Protein AF-A0A7G2LWN8-F1 (afdb_monomer_lite)

pLDDT: mean 82.54, std 10.28, range [55.88, 94.06]

Foldseek 3Di:
DDDPDDDDDDDPDPDDDDDDDPDDDPPDQDDFAKDKDKDFDDDPNDTPDIDIDMDTDD

Radius of gyration: 13.95 Å; chains: 1; bounding box: 35×21×33 Å

Structure (mmCIF, N/CA/C/O backbone):
data_AF-A0A7G2LWN8-F1
#
_entry.id   AF-A0A7G2LWN8-F1
#
loop_
_atom_site.group_PDB
_atom_site.id
_atom_site.type_symbol
_atom_site.label_atom_id
_atom_site.label_alt_id
_atom_site.label_comp_id
_atom_site.label_asym_id
_atom_site.label_entity_id
_atom_site.label_seq_id
_atom_site.pdbx_PDB_ins_code
_atom_site.Cartn_x
_atom_site.Cartn_y
_atom_site.Cartn_z
_atom_site.occupancy
_atom_site.B_iso_or_equiv
_atom_site.auth_seq_id
_atom_site.auth_comp_id
_atom_site.auth_asym_id
_atom_site.auth_atom_id
_atom_site.pdbx_PDB_model_num
ATOM 1 N N . ASN A 1 1 ? 4.230 -10.123 -10.319 1.00 55.88 1 ASN A N 1
ATOM 2 C CA . ASN A 1 1 ? 3.276 -9.230 -9.623 1.00 55.88 1 ASN A CA 1
ATOM 3 C C . ASN A 1 1 ? 3.198 -9.635 -8.166 1.00 55.88 1 ASN A C 1
ATOM 5 O O . ASN A 1 1 ? 2.584 -10.647 -7.866 1.00 55.88 1 ASN A O 1
ATOM 9 N N . GLY A 1 2 ? 3.904 -8.926 -7.289 1.00 78.06 2 GLY A N 1
ATOM 10 C CA . GLY A 1 2 ? 3.997 -9.265 -5.868 1.00 78.06 2 GLY A CA 1
ATOM 11 C C . GLY A 1 2 ? 3.811 -8.031 -4.992 1.00 78.06 2 GLY A C 1
ATOM 12 O O . GLY A 1 2 ? 3.984 -6.905 -5.457 1.00 78.06 2 GLY A O 1
ATOM 13 N N . VAL A 1 3 ? 3.444 -8.246 -3.730 1.00 80.19 3 VAL A N 1
ATOM 14 C CA . VAL 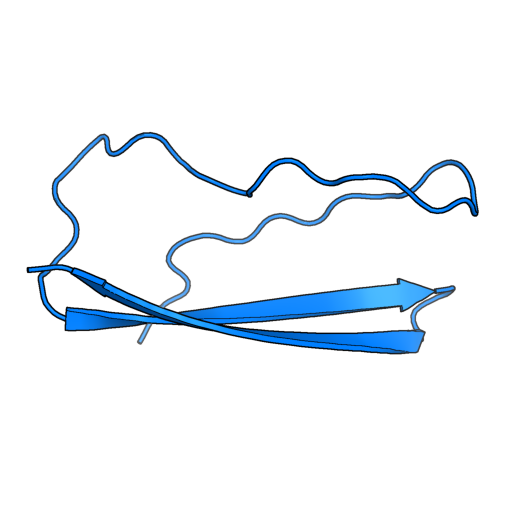A 1 3 ? 3.306 -7.175 -2.738 1.00 80.19 3 VAL A CA 1
ATOM 15 C C . VAL A 1 3 ? 4.697 -6.703 -2.319 1.00 80.19 3 VAL A C 1
ATOM 17 O O . VAL A 1 3 ? 5.471 -7.475 -1.761 1.00 80.19 3 VAL A O 1
ATOM 20 N N . VAL A 1 4 ? 5.012 -5.433 -2.582 1.00 81.75 4 VAL A N 1
ATOM 21 C CA . VAL A 1 4 ? 6.317 -4.835 -2.244 1.00 81.75 4 VAL A CA 1
ATOM 22 C C . VAL A 1 4 ? 6.373 -4.443 -0.764 1.00 81.75 4 VAL A C 1
ATOM 24 O O . VAL A 1 4 ? 7.370 -4.691 -0.089 1.00 81.75 4 VAL A O 1
ATOM 27 N N . ILE A 1 5 ? 5.294 -3.848 -0.243 1.00 84.75 5 ILE A N 1
ATOM 28 C CA . ILE A 1 5 ? 5.124 -3.456 1.163 1.00 84.75 5 ILE A CA 1
ATOM 29 C C . ILE A 1 5 ? 3.647 -3.646 1.536 1.00 84.75 5 ILE A C 1
ATOM 31 O O . ILE A 1 5 ? 2.765 -3.239 0.782 1.00 84.75 5 ILE A O 1
ATOM 35 N N . LYS A 1 6 ? 3.379 -4.212 2.718 1.00 86.94 6 LYS A N 1
ATOM 36 C CA . LYS A 1 6 ? 2.063 -4.209 3.375 1.00 86.94 6 LYS A CA 1
ATOM 37 C C . LYS A 1 6 ? 2.243 -3.857 4.848 1.00 86.94 6 LYS A C 1
ATOM 39 O O . LYS A 1 6 ? 3.181 -4.341 5.481 1.00 86.94 6 LYS A O 1
ATOM 44 N N . LYS A 1 7 ? 1.360 -3.018 5.387 1.00 85.31 7 LYS A N 1
ATOM 45 C CA . LYS A 1 7 ? 1.308 -2.707 6.815 1.00 85.31 7 LYS A CA 1
ATOM 46 C C . LYS A 1 7 ? -0.126 -2.411 7.225 1.00 85.31 7 LYS A C 1
ATOM 48 O O . LYS A 1 7 ? -0.744 -1.525 6.645 1.00 85.31 7 LYS A O 1
ATOM 53 N N . ASP A 1 8 ? -0.574 -3.092 8.270 1.00 87.19 8 ASP A N 1
ATOM 54 C CA . ASP A 1 8 ? -1.849 -2.825 8.923 1.00 87.19 8 ASP A CA 1
ATOM 55 C C . ASP A 1 8 ? -1.586 -1.958 10.167 1.00 87.19 8 ASP A C 1
ATOM 57 O O . ASP A 1 8 ? -0.607 -2.170 10.892 1.00 87.19 8 ASP A O 1
ATOM 61 N N . VAL A 1 9 ? -2.414 -0.935 10.388 1.00 83.75 9 VAL A N 1
ATOM 62 C CA . VAL A 1 9 ? -2.315 -0.037 11.549 1.00 83.75 9 VAL A CA 1
ATOM 63 C C . VAL A 1 9 ? -3.672 0.008 12.234 1.00 83.75 9 VAL A C 1
ATOM 65 O O . VAL A 1 9 ? -4.664 0.390 11.618 1.00 83.75 9 VAL A O 1
ATOM 68 N N . ILE A 1 10 ? -3.713 -0.390 13.505 1.00 86.81 10 ILE A N 1
ATOM 69 C CA . ILE A 1 10 ? -4.932 -0.371 14.316 1.00 86.81 10 ILE A CA 1
ATOM 70 C C . ILE A 1 10 ? -5.096 1.025 14.922 1.00 86.81 10 ILE A C 1
ATOM 72 O O . ILE A 1 10 ? -4.141 1.613 15.426 1.00 86.81 10 ILE A O 1
ATOM 76 N N . MET A 1 11 ? -6.312 1.568 14.841 1.00 80.44 11 MET A N 1
ATOM 77 C CA . MET A 1 11 ? -6.672 2.838 15.468 1.00 80.44 11 MET A CA 1
ATOM 78 C C . MET A 1 11 ? -7.322 2.569 16.825 1.00 80.44 11 MET A C 1
ATOM 80 O O . MET A 1 11 ? -8.511 2.265 16.887 1.00 80.44 11 MET A O 1
ATOM 84 N N . ASP A 1 12 ? -6.566 2.732 17.910 1.00 79.62 12 ASP A N 1
ATOM 85 C CA . ASP A 1 12 ? -7.070 2.465 19.269 1.00 79.62 12 ASP A CA 1
ATOM 86 C C . ASP A 1 12 ? -8.168 3.446 19.715 1.00 79.62 12 ASP A C 1
ATOM 88 O O . ASP A 1 12 ? -8.964 3.151 20.604 1.00 79.62 12 ASP A O 1
ATOM 92 N N . LYS A 1 13 ? -8.227 4.631 19.095 1.00 81.06 13 LYS A N 1
ATOM 93 C CA . LYS A 1 13 ? -9.265 5.642 19.332 1.00 81.06 13 LYS A CA 1
ATOM 94 C C . LYS A 1 13 ? -9.995 5.976 18.031 1.00 81.06 13 LYS A C 1
ATOM 96 O O . LYS A 1 13 ? -9.323 6.197 17.018 1.00 81.06 13 LYS A O 1
ATOM 101 N N . PRO A 1 14 ? -11.334 6.115 18.048 1.00 74.19 14 PRO A N 1
ATOM 102 C CA . PRO A 1 14 ? -12.138 6.410 16.864 1.00 74.19 14 PRO A CA 1
ATOM 103 C C . PRO A 1 14 ? -12.093 7.904 16.498 1.00 74.19 14 PRO A C 1
ATOM 105 O O . PRO A 1 14 ? -13.113 8.585 16.468 1.00 74.19 14 PRO A O 1
ATOM 108 N N . GLN A 1 15 ? -10.902 8.423 16.214 1.00 80.56 15 GLN A N 1
ATOM 109 C CA . GLN A 1 15 ? -10.666 9.819 15.838 1.00 80.56 15 GLN A CA 1
ATOM 110 C C . GLN A 1 15 ? -9.829 9.898 14.563 1.00 80.56 15 GLN A C 1
ATOM 112 O O . GLN A 1 15 ? -9.098 8.961 14.251 1.00 80.56 15 GLN A O 1
ATOM 117 N N . ALA A 1 16 ? -9.892 11.016 13.841 1.00 71.88 16 ALA A N 1
ATOM 118 C CA . ALA A 1 16 ? -9.000 11.245 12.709 1.00 71.88 16 ALA A CA 1
ATOM 119 C C . ALA A 1 16 ? -7.537 11.280 13.189 1.00 71.88 16 ALA A C 1
ATOM 121 O O . ALA A 1 16 ? -7.211 11.970 14.154 1.00 71.88 16 ALA A O 1
ATOM 122 N N . GLN A 1 17 ? -6.659 10.529 12.525 1.00 72.50 17 GLN A N 1
ATOM 123 C CA . GLN A 1 17 ? -5.225 10.513 12.810 1.00 72.50 17 GLN A CA 1
ATOM 124 C C . GLN A 1 17 ? -4.444 10.674 11.511 1.00 72.50 17 GLN A C 1
ATOM 126 O O . GLN A 1 17 ? -4.808 10.107 10.480 1.00 72.50 17 GLN A O 1
ATOM 131 N N . SER A 1 18 ? -3.363 11.450 11.559 1.00 66.88 18 SER A N 1
ATOM 132 C CA . SER A 1 18 ? -2.421 11.519 10.452 1.00 66.88 18 SER A CA 1
ATOM 133 C C . SER A 1 18 ? -1.527 10.282 10.478 1.00 66.88 18 SER A C 1
ATOM 135 O O . SER A 1 18 ? -0.846 9.992 11.461 1.00 66.88 18 SER A O 1
ATOM 137 N N . PHE A 1 19 ? -1.508 9.542 9.375 1.00 66.44 19 PHE A N 1
ATOM 138 C CA . PHE A 1 19 ? -0.561 8.450 9.200 1.00 66.44 19 PHE A CA 1
ATOM 139 C C . PHE A 1 19 ? 0.676 8.986 8.487 1.00 66.44 19 PHE A C 1
ATOM 141 O O . PHE A 1 19 ? 0.581 9.561 7.401 1.00 66.44 19 PHE A O 1
ATOM 148 N N . ARG A 1 20 ? 1.860 8.781 9.076 1.00 60.25 20 ARG A N 1
ATOM 149 C CA . ARG A 1 20 ? 3.100 8.904 8.302 1.00 60.25 20 ARG A CA 1
ATOM 150 C C . ARG A 1 20 ? 3.128 7.786 7.269 1.00 60.25 20 ARG A C 1
ATOM 152 O O . ARG A 1 20 ? 2.760 6.653 7.577 1.00 60.25 20 ARG A O 1
ATOM 159 N N . ALA A 1 21 ? 3.571 8.125 6.061 1.00 63.00 21 ALA A N 1
ATOM 160 C CA . ALA A 1 21 ? 3.711 7.194 4.951 1.00 63.00 21 ALA A CA 1
ATOM 161 C C . ALA A 1 21 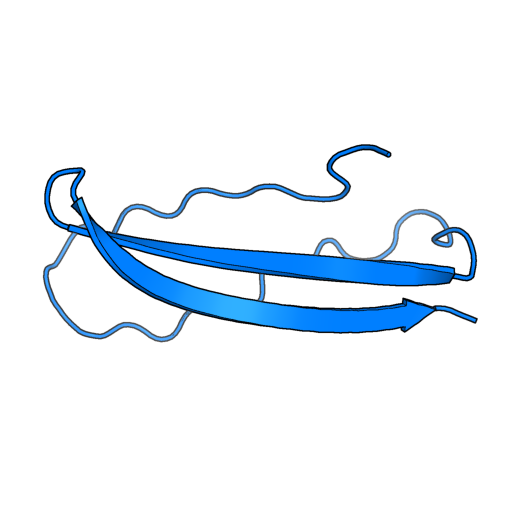? 4.321 5.853 5.399 1.00 63.00 21 ALA A C 1
ATOM 163 O O . ALA A 1 21 ? 5.301 5.822 6.150 1.00 63.00 21 ALA A O 1
ATOM 164 N N . ILE A 1 22 ? 3.762 4.743 4.909 1.00 69.56 22 ILE A N 1
ATOM 165 C CA . ILE A 1 22 ? 4.383 3.427 5.055 1.00 69.56 22 ILE A CA 1
ATOM 166 C C . ILE A 1 22 ? 5.526 3.332 4.041 1.00 69.56 22 ILE A C 1
ATOM 168 O O . ILE A 1 22 ? 5.355 2.969 2.886 1.00 69.56 22 ILE A O 1
ATOM 172 N N . GLY A 1 23 ? 6.710 3.765 4.459 1.00 64.12 23 GLY A N 1
ATOM 173 C CA . GLY A 1 23 ? 7.910 3.748 3.632 1.00 64.12 23 GLY A CA 1
ATOM 174 C C . GLY A 1 23 ? 8.977 2.898 4.292 1.00 64.12 23 GLY A C 1
ATOM 175 O O . GLY A 1 23 ? 9.343 3.142 5.441 1.00 64.12 23 GLY A O 1
ATOM 176 N N . LYS A 1 24 ? 9.506 1.910 3.571 1.00 64.12 24 LYS A N 1
ATOM 177 C CA . LYS A 1 24 ? 10.778 1.296 3.951 1.00 64.12 24 LYS A CA 1
ATOM 178 C C . LYS A 1 24 ? 11.882 2.113 3.289 1.00 64.12 24 LYS A C 1
ATOM 180 O O . LYS A 1 24 ? 11.823 2.350 2.084 1.00 64.12 24 LYS A O 1
ATOM 185 N N . ARG A 1 25 ? 12.875 2.559 4.065 1.00 65.69 25 ARG A N 1
ATOM 186 C CA . ARG A 1 25 ? 14.074 3.190 3.499 1.00 65.69 25 ARG A CA 1
ATOM 187 C C . ARG A 1 25 ? 14.712 2.183 2.537 1.00 65.69 25 ARG A C 1
ATOM 189 O O . ARG A 1 25 ? 14.804 1.000 2.865 1.00 65.69 2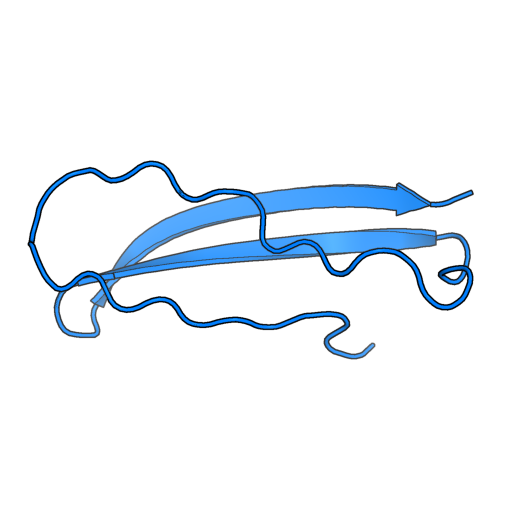5 ARG A O 1
ATOM 196 N N . MET A 1 26 ? 15.067 2.639 1.340 1.00 66.88 26 MET A N 1
ATOM 197 C CA . MET A 1 26 ? 15.554 1.774 0.270 1.00 66.88 26 MET A CA 1
ATOM 198 C C . MET A 1 26 ? 16.847 1.076 0.717 1.00 66.88 26 MET A C 1
ATOM 200 O O . MET A 1 26 ? 17.874 1.727 0.872 1.00 66.88 26 MET A O 1
ATOM 204 N N . SER A 1 27 ? 16.792 -0.236 0.967 1.00 68.94 27 SER A N 1
ATOM 205 C CA . SER A 1 27 ? 17.981 -1.047 1.278 1.00 68.94 27 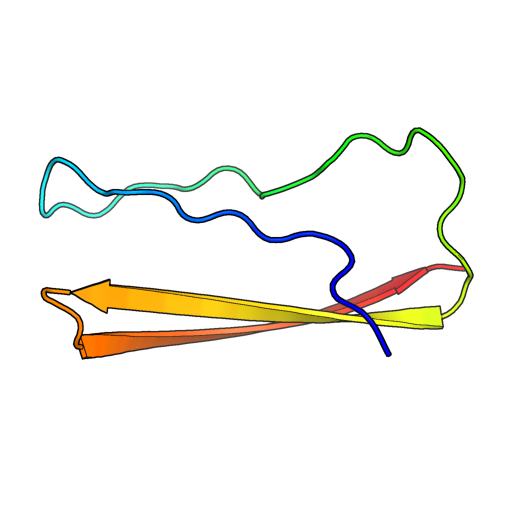SER A CA 1
ATOM 206 C C . SER A 1 27 ? 18.636 -1.618 0.020 1.00 68.94 27 SER A C 1
ATOM 208 O O . SER A 1 27 ? 19.805 -1.985 0.036 1.00 68.94 27 SER A O 1
ATOM 210 N N . ARG A 1 28 ? 17.870 -1.711 -1.072 1.00 73.81 28 ARG A N 1
ATOM 211 C CA . ARG A 1 28 ? 18.304 -2.129 -2.406 1.00 73.81 28 ARG A CA 1
ATOM 212 C C . ARG A 1 28 ? 17.460 -1.377 -3.430 1.00 73.81 28 ARG A C 1
ATOM 214 O O . ARG A 1 28 ? 16.282 -1.131 -3.159 1.00 73.81 28 ARG A O 1
ATOM 221 N N . GLN A 1 29 ? 18.054 -1.008 -4.561 1.00 81.81 29 GLN A N 1
ATOM 222 C CA . GLN A 1 29 ? 17.361 -0.244 -5.594 1.00 81.81 29 GLN A CA 1
ATOM 223 C C . GLN A 1 29 ? 16.143 -1.021 -6.095 1.00 81.81 29 GLN A C 1
ATOM 225 O O . GLN A 1 29 ? 16.231 -2.216 -6.385 1.00 81.81 29 GLN A O 1
ATOM 230 N N . TRP A 1 30 ? 14.989 -0.359 -6.108 1.00 84.00 30 TRP A N 1
ATOM 231 C CA . TRP A 1 30 ? 13.773 -0.944 -6.660 1.00 84.00 30 TRP A CA 1
ATOM 232 C C . TRP A 1 30 ? 13.933 -1.077 -8.166 1.00 84.00 30 TRP A C 1
ATOM 234 O O . TRP A 1 30 ? 14.551 -0.225 -8.800 1.00 84.00 30 TRP A O 1
ATOM 244 N N . SER A 1 31 ? 13.377 -2.143 -8.735 1.00 88.00 31 SER A N 1
ATOM 245 C CA . SER A 1 31 ? 13.367 -2.297 -10.185 1.00 88.00 31 SER A CA 1
ATOM 246 C C . SER A 1 31 ? 12.655 -1.097 -10.815 1.00 88.00 31 SER A C 1
ATOM 248 O O . SER A 1 31 ? 11.584 -0.724 -10.320 1.00 88.00 31 SER A O 1
ATOM 250 N N . PRO A 1 32 ? 13.205 -0.501 -11.882 1.00 91.81 32 PRO A N 1
ATOM 251 C CA . PRO A 1 32 ? 12.508 0.538 -12.621 1.00 91.81 32 PRO A CA 1
ATOM 252 C C . PRO A 1 32 ? 11.139 0.043 -13.083 1.00 91.81 32 PRO A C 1
ATOM 254 O O . PRO A 1 32 ? 10.962 -1.132 -13.416 1.00 91.81 32 PRO A O 1
ATOM 257 N N . GLY A 1 33 ? 10.157 0.935 -13.081 1.00 93.06 33 GLY A N 1
ATOM 258 C CA . GLY A 1 33 ? 8.796 0.618 -13.483 1.00 93.06 33 GLY A CA 1
ATOM 259 C C . GLY A 1 33 ? 7.734 1.295 -12.633 1.00 93.06 33 GLY A C 1
ATOM 260 O O . GLY A 1 33 ? 8.008 2.102 -11.742 1.00 93.06 33 GLY A O 1
ATOM 261 N N . ARG A 1 34 ? 6.480 0.967 -12.944 1.00 93.06 34 ARG A N 1
ATOM 262 C CA . ARG A 1 34 ? 5.308 1.539 -12.285 1.00 93.06 34 ARG A CA 1
ATOM 263 C C . ARG A 1 34 ? 4.915 0.710 -11.069 1.00 93.06 34 ARG A C 1
ATOM 265 O O . ARG A 1 34 ? 4.610 -0.474 -11.183 1.00 93.06 34 ARG A O 1
ATOM 272 N N . TYR A 1 35 ? 4.840 1.376 -9.928 1.00 90.69 35 TYR A N 1
ATOM 273 C CA . TYR A 1 35 ? 4.348 0.836 -8.671 1.00 90.69 35 TYR A CA 1
ATOM 274 C C . TYR A 1 35 ? 2.977 1.428 -8.379 1.00 90.69 35 TYR A C 1
ATOM 276 O O . TYR A 1 35 ? 2.760 2.631 -8.528 1.00 90.69 35 TYR A O 1
ATOM 284 N N . THR A 1 36 ? 2.049 0.583 -7.950 1.00 91.62 36 THR A N 1
ATOM 285 C CA . THR A 1 36 ? 0.704 0.981 -7.526 1.00 91.62 36 THR A CA 1
ATOM 286 C C . THR A 1 36 ? 0.524 0.685 -6.047 1.00 91.62 36 THR A C 1
ATOM 288 O O . THR A 1 36 ? 1.029 -0.321 -5.548 1.00 91.62 36 THR A O 1
ATOM 291 N N . GLY A 1 37 ? -0.211 1.545 -5.352 1.00 88.81 37 GLY A N 1
ATOM 292 C CA . GLY A 1 37 ? -0.581 1.356 -3.956 1.00 88.81 37 GLY A CA 1
ATOM 293 C C . GLY A 1 37 ? -2.074 1.569 -3.757 1.00 88.81 37 GLY A C 1
ATOM 294 O O . GLY A 1 37 ? -2.657 2.479 -4.351 1.00 88.81 37 GLY A O 1
ATOM 295 N N . THR A 1 38 ? -2.654 0.744 -2.891 1.00 91.44 38 THR A N 1
ATOM 296 C CA . THR A 1 38 ? -4.037 0.859 -2.423 1.00 91.44 38 THR A CA 1
ATOM 297 C C . THR A 1 38 ? -4.020 1.014 -0.909 1.00 91.44 38 THR A C 1
ATOM 299 O O . THR A 1 38 ? -3.314 0.282 -0.211 1.00 91.44 38 THR A O 1
ATOM 302 N N . VAL A 1 39 ? -4.784 1.977 -0.405 1.00 89.25 39 VAL A N 1
ATOM 303 C CA . VAL A 1 39 ? -5.001 2.213 1.024 1.00 89.25 39 VAL A CA 1
ATOM 304 C C . VAL A 1 39 ? -6.480 2.023 1.304 1.00 89.25 39 VAL A C 1
ATOM 306 O O . VAL A 1 39 ? -7.304 2.646 0.646 1.00 89.25 39 VAL A O 1
ATOM 309 N N . VAL A 1 40 ? -6.801 1.188 2.289 1.00 91.56 40 VAL A N 1
ATOM 310 C CA . VAL A 1 40 ? -8.178 0.876 2.681 1.00 91.56 40 VAL A CA 1
ATOM 311 C C . VAL A 1 40 ? -8.375 1.266 4.139 1.00 91.56 40 VAL A C 1
ATOM 313 O O . VAL A 1 40 ? -7.591 0.855 4.998 1.00 91.56 40 VAL A O 1
ATOM 316 N N . LEU A 1 41 ? -9.423 2.039 4.425 1.00 88.81 41 LEU A N 1
ATOM 317 C CA . LEU A 1 41 ? -9.840 2.351 5.788 1.00 88.81 41 LEU A CA 1
ATOM 318 C C . LEU A 1 41 ? -11.007 1.449 6.185 1.00 88.81 41 LEU A C 1
ATOM 320 O O . LEU A 1 41 ? -12.068 1.465 5.560 1.00 88.81 41 LEU A O 1
ATOM 324 N N . LEU A 1 42 ? -10.811 0.689 7.259 1.00 90.56 42 LEU A N 1
ATOM 325 C CA . LEU A 1 42 ? -11.813 -0.208 7.820 1.00 90.56 42 LEU A CA 1
ATOM 326 C C . LEU A 1 42 ? -12.358 0.356 9.136 1.00 90.56 42 LEU A C 1
ATOM 328 O O . LEU A 1 42 ? -11.596 0.814 9.987 1.00 90.56 42 LEU A O 1
ATOM 332 N N . ARG A 1 43 ? -13.670 0.252 9.347 1.00 88.31 43 ARG A N 1
ATOM 333 C CA . ARG A 1 43 ? -14.320 0.444 10.650 1.00 88.31 43 ARG A CA 1
ATOM 334 C C . ARG A 1 43 ? -15.188 -0.769 10.940 1.00 88.31 43 ARG A C 1
ATOM 336 O O . ARG A 1 43 ? -16.099 -1.072 10.175 1.00 88.31 43 ARG A O 1
ATOM 343 N N . SER A 1 44 ? -14.881 -1.475 12.026 1.00 88.75 44 SER A N 1
ATOM 3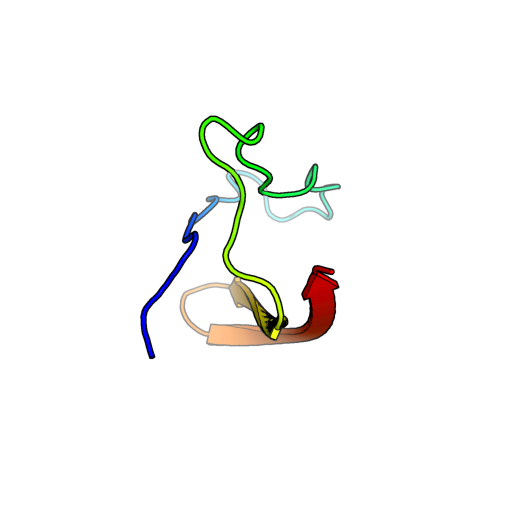44 C CA . SER A 1 44 ? -15.573 -2.716 12.407 1.00 88.75 44 SER A CA 1
ATOM 345 C C . SER A 1 44 ? -15.630 -3.741 11.261 1.00 88.75 44 SER A C 1
ATOM 347 O O . SER A 1 44 ? -16.677 -4.310 10.975 1.00 88.75 44 SER A O 1
ATOM 349 N N . GLY A 1 45 ? -14.511 -3.919 10.547 1.00 89.12 45 GLY A N 1
ATOM 350 C CA . GLY A 1 45 ? -14.398 -4.843 9.409 1.00 89.12 45 GLY A CA 1
ATOM 351 C C . GLY A 1 45 ? -15.024 -4.354 8.097 1.00 89.12 45 GLY A C 1
ATOM 352 O O . GLY A 1 45 ? -14.837 -4.992 7.065 1.00 89.12 45 GLY A O 1
ATOM 353 N N . ARG A 1 46 ? -15.719 -3.211 8.097 1.00 92.88 46 ARG A N 1
ATOM 354 C CA . ARG A 1 46 ? -16.321 -2.620 6.897 1.00 92.88 46 ARG A CA 1
ATOM 355 C C . ARG A 1 46 ? -15.407 -1.567 6.281 1.00 92.88 46 ARG A C 1
ATOM 357 O O . ARG A 1 46 ? -14.939 -0.680 6.990 1.00 92.88 46 ARG A O 1
ATOM 364 N N . VAL A 1 47 ? -15.217 -1.620 4.964 1.00 94.06 47 VAL A N 1
ATOM 365 C CA . VAL A 1 47 ? -14.552 -0.550 4.204 1.00 94.06 47 VAL A CA 1
ATOM 366 C C . VAL A 1 47 ? -15.405 0.711 4.259 1.00 94.06 47 VAL A C 1
ATOM 368 O O . VAL A 1 47 ? -16.589 0.679 3.919 1.00 94.06 47 VAL A O 1
ATOM 371 N N . ILE A 1 48 ? -14.802 1.805 4.715 1.00 92.75 48 ILE A N 1
ATOM 372 C CA . ILE A 1 48 ? -15.440 3.124 4.769 1.00 92.75 48 ILE A CA 1
ATOM 373 C C .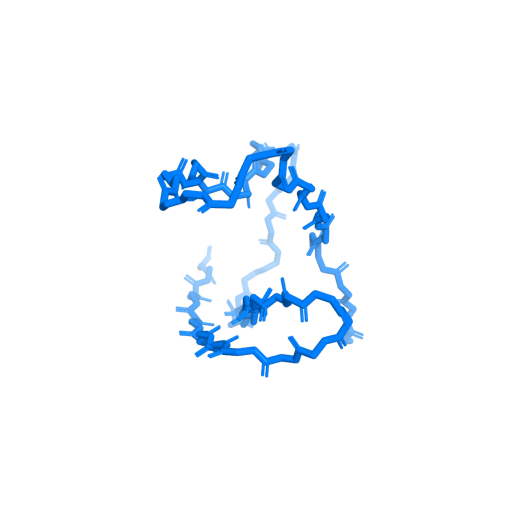 ILE A 1 48 ? -14.741 4.160 3.888 1.00 92.75 48 ILE A C 1
ATOM 375 O O . ILE A 1 48 ? -15.331 5.202 3.633 1.00 92.75 48 ILE A O 1
ATOM 379 N N . ASP A 1 49 ? -13.518 3.880 3.430 1.00 90.81 49 ASP A N 1
ATOM 380 C CA . ASP A 1 49 ? -12.795 4.716 2.472 1.00 90.81 49 ASP A CA 1
ATOM 381 C C . ASP A 1 49 ? -11.708 3.905 1.750 1.00 90.81 49 ASP A C 1
ATOM 383 O O . ASP A 1 49 ? -11.192 2.915 2.288 1.00 90.81 49 ASP A O 1
ATOM 387 N N . GLU A 1 50 ? -11.348 4.344 0.548 1.00 93.06 50 GLU A N 1
ATOM 388 C CA . GLU A 1 50 ? -10.308 3.740 -0.276 1.00 93.06 50 GLU A CA 1
ATOM 389 C C . GLU A 1 50 ? -9.565 4.803 -1.091 1.00 93.06 50 GLU A C 1
ATOM 391 O O . GLU A 1 50 ? -10.163 5.681 -1.713 1.00 93.06 50 GLU A O 1
ATOM 396 N N . LYS A 1 51 ? -8.233 4.699 -1.137 1.00 91.00 51 LYS A N 1
ATOM 397 C CA . LYS A 1 51 ? -7.389 5.600 -1.922 1.00 91.00 51 LYS A CA 1
ATOM 398 C C . LYS A 1 51 ? -6.372 4.840 -2.755 1.00 91.00 51 LYS A C 1
ATOM 400 O O . LYS A 1 51 ? -5.706 3.923 -2.279 1.00 91.00 51 LYS A O 1
ATOM 405 N N . HIS A 1 52 ? -6.199 5.311 -3.984 1.00 92.56 52 HIS A N 1
ATOM 406 C CA . HIS A 1 52 ? -5.252 4.776 -4.949 1.00 92.56 52 HIS A CA 1
ATOM 407 C C . HIS A 1 52 ? -4.126 5.766 -5.229 1.00 92.56 52 HIS A C 1
ATOM 409 O O . HIS A 1 52 ? -4.325 6.983 -5.233 1.00 92.56 52 HIS A O 1
ATOM 415 N N . GLY A 1 53 ? -2.941 5.234 -5.505 1.00 90.25 53 GLY A N 1
ATOM 416 C CA . GLY A 1 53 ? -1.804 6.013 -5.972 1.00 90.25 53 GLY A CA 1
ATOM 417 C C . GLY A 1 53 ? -0.888 5.182 -6.854 1.00 90.25 53 GLY A C 1
ATOM 418 O O . GLY A 1 53 ? -0.866 3.952 -6.782 1.00 90.25 53 GLY A O 1
ATOM 419 N N . SER A 1 54 ? -0.108 5.859 -7.689 1.00 91.81 54 SER A N 1
ATOM 420 C CA . SER A 1 54 ? 0.974 5.221 -8.429 1.00 91.81 54 SER A CA 1
ATOM 421 C C . SER A 1 54 ? 2.211 6.096 -8.465 1.00 91.81 54 SER A C 1
ATOM 423 O O . SER A 1 54 ? 2.099 7.319 -8.505 1.00 91.81 54 SER A O 1
ATOM 425 N N . VAL A 1 55 ? 3.372 5.457 -8.498 1.00 89.75 55 VAL A N 1
ATOM 426 C CA . VAL A 1 55 ? 4.675 6.102 -8.647 1.00 89.75 55 VAL A CA 1
ATOM 427 C C . VAL A 1 55 ? 5.493 5.326 -9.670 1.00 89.75 55 VAL A C 1
ATOM 429 O O . VAL A 1 55 ? 5.425 4.099 -9.719 1.00 89.75 55 VAL A O 1
ATOM 432 N N . THR A 1 56 ? 6.254 6.034 -10.495 1.00 92.00 56 THR A N 1
ATOM 433 C CA . THR A 1 56 ? 7.206 5.416 -11.420 1.00 92.00 56 THR A CA 1
ATOM 434 C C . THR A 1 56 ? 8.604 5.569 -10.847 1.00 92.00 56 THR A C 1
ATOM 436 O O . THR A 1 56 ? 9.016 6.680 -10.522 1.00 92.00 56 THR A O 1
ATOM 439 N N . VAL A 1 57 ? 9.317 4.455 -10.711 1.00 89.44 57 VAL A N 1
ATOM 440 C CA . VAL A 1 57 ? 10.744 4.431 -10.375 1.00 89.44 57 VAL A CA 1
ATOM 441 C C . VAL A 1 57 ? 11.527 4.333 -11.682 1.00 89.44 57 VAL A C 1
ATOM 443 O O . VAL A 1 57 ? 11.154 3.540 -12.548 1.00 89.44 57 VAL A O 1
ATOM 446 N N . GLN A 1 58 ? 12.568 5.152 -11.824 1.00 85.56 58 GLN A N 1
ATOM 447 C CA . GLN A 1 58 ? 13.494 5.146 -12.962 1.00 85.56 58 GLN A CA 1
ATOM 448 C C . GLN A 1 58 ? 14.812 4.475 -12.586 1.00 85.56 58 GLN A C 1
ATOM 450 O O . GLN A 1 58 ? 15.204 4.570 -11.398 1.00 85.56 58 GLN A O 1
#

Sequence (58 aa):
NGVVIKKDVIMDKPQAQSFRAIGKRMSRQWSPGRYTGTVVLLRSGRVIDEKHGSVTVQ

Secondary structure (DSSP, 8-state):
---S-------SSSS--PPP------SSPPPSEEEEEEEEEEETTEEEEEEEEEEEE-